Protein AF-A0A0F2L756-F1 (afdb_monomer_lite)

Radius of gyration: 12.07 Å; chains: 1; bounding box: 36×13×29 Å

Structure (mmCIF, N/CA/C/O backbone):
data_AF-A0A0F2L756-F1
#
_entry.id   AF-A0A0F2L756-F1
#
loop_
_atom_site.group_PDB
_atom_site.id
_atom_site.type_symbol
_atom_site.label_atom_id
_atom_site.label_alt_id
_atom_site.label_comp_id
_atom_sit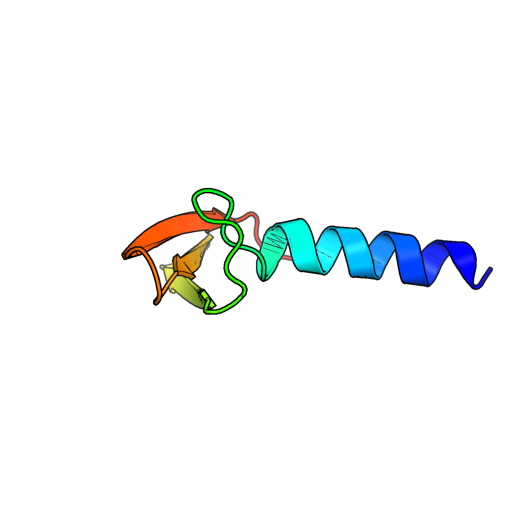e.label_asym_id
_atom_site.label_entity_id
_atom_site.label_seq_id
_atom_site.pdbx_PDB_ins_code
_atom_site.Cartn_x
_atom_site.Cartn_y
_atom_site.Cartn_z
_atom_site.occupancy
_atom_site.B_iso_or_equiv
_atom_site.auth_seq_id
_atom_site.auth_comp_id
_atom_site.auth_asym_id
_atom_site.auth_atom_id
_atom_site.pdbx_PDB_model_num
ATOM 1 N N . SER A 1 1 ? 18.422 -0.493 17.015 1.00 60.22 1 SER A N 1
ATOM 2 C CA . SER A 1 1 ? 19.580 -0.364 16.105 1.00 60.22 1 SER A CA 1
ATOM 3 C C . SER A 1 1 ? 19.050 0.004 14.725 1.00 60.22 1 SER A C 1
ATOM 5 O O . SER A 1 1 ? 17.870 -0.246 14.499 1.00 60.22 1 SER A O 1
ATOM 7 N N . PRO A 1 2 ? 19.854 0.595 13.824 1.00 69.00 2 PRO A N 1
ATOM 8 C CA . PRO A 1 2 ? 19.403 1.012 12.488 1.00 69.00 2 PRO A CA 1
ATOM 9 C C . PRO A 1 2 ? 18.596 -0.085 11.781 1.00 69.00 2 PRO A C 1
ATOM 11 O O . PRO A 1 2 ? 17.441 0.144 11.449 1.00 69.00 2 PRO A O 1
ATOM 14 N N . ARG A 1 3 ? 19.113 -1.328 11.833 1.00 71.25 3 ARG A N 1
ATOM 15 C CA . ARG A 1 3 ? 18.508 -2.566 11.289 1.00 71.25 3 ARG A CA 1
ATOM 16 C C . ARG A 1 3 ? 17.020 -2.760 11.581 1.00 71.25 3 ARG A C 1
ATOM 18 O O . ARG A 1 3 ? 16.319 -3.424 10.824 1.00 71.25 3 ARG A O 1
ATOM 25 N N . THR A 1 4 ? 16.534 -2.254 12.711 1.00 85.38 4 THR A N 1
ATOM 26 C CA . THR A 1 4 ? 15.124 -2.379 13.087 1.00 85.38 4 THR A CA 1
ATOM 27 C C . THR A 1 4 ? 14.238 -1.431 12.280 1.00 85.38 4 THR A C 1
ATOM 29 O O . THR A 1 4 ? 13.130 -1.816 11.921 1.00 85.38 4 THR A O 1
ATOM 32 N N . LEU A 1 5 ? 14.715 -0.224 11.969 1.00 90.12 5 LEU A N 1
ATOM 33 C CA . LEU A 1 5 ? 13.958 0.771 11.214 1.00 90.12 5 LEU A CA 1
ATOM 34 C C . LEU A 1 5 ? 13.791 0.345 9.755 1.00 90.12 5 LEU A C 1
ATOM 36 O O . LEU A 1 5 ? 12.673 0.384 9.246 1.00 90.12 5 LEU A O 1
ATOM 40 N N . GLU A 1 6 ? 14.860 -0.138 9.116 1.00 93.69 6 GLU A N 1
ATOM 41 C CA . GLU A 1 6 ? 14.776 -0.616 7.730 1.00 93.69 6 GLU A CA 1
ATOM 42 C C . GLU A 1 6 ? 13.789 -1.789 7.608 1.00 93.69 6 GLU A C 1
ATOM 44 O O . GLU A 1 6 ? 12.917 -1.785 6.742 1.00 93.69 6 GLU A O 1
ATOM 49 N N . ALA A 1 7 ? 13.821 -2.737 8.550 1.00 92.00 7 ALA A N 1
ATOM 50 C CA . ALA A 1 7 ? 12.898 -3.873 8.555 1.00 92.00 7 ALA A CA 1
ATOM 51 C C . ALA A 1 7 ? 11.425 -3.485 8.801 1.00 92.00 7 ALA A C 1
ATOM 53 O O . ALA A 1 7 ? 10.515 -4.228 8.417 1.00 92.00 7 ALA A O 1
ATOM 54 N N . VAL A 1 8 ? 11.169 -2.370 9.493 1.00 92.31 8 VAL A N 1
ATOM 55 C CA . VAL A 1 8 ? 9.817 -1.808 9.661 1.00 92.31 8 VAL A CA 1
ATOM 56 C C . VAL A 1 8 ? 9.382 -1.123 8.371 1.00 92.31 8 VAL A C 1
ATOM 58 O O . VAL A 1 8 ? 8.260 -1.338 7.914 1.00 92.31 8 VAL A O 1
ATOM 61 N N . TYR A 1 9 ? 10.283 -0.357 7.759 1.00 93.25 9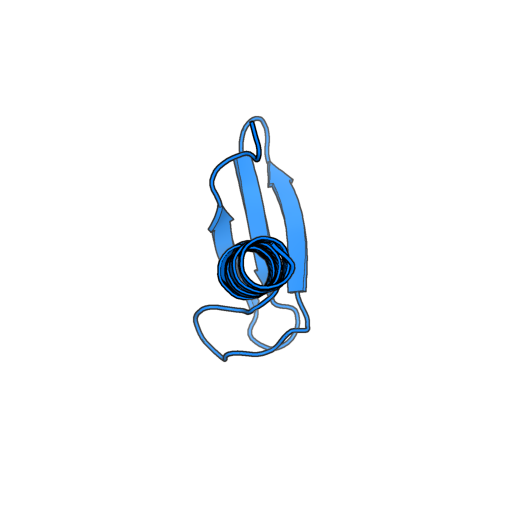 TYR A N 1
ATOM 62 C CA . TYR A 1 9 ? 10.027 0.364 6.520 1.00 93.25 9 TYR A CA 1
ATOM 63 C C . TYR A 1 9 ? 9.711 -0.583 5.356 1.00 93.25 9 TYR A C 1
ATOM 65 O O . TYR A 1 9 ? 8.690 -0.424 4.691 1.00 93.25 9 TYR A O 1
ATOM 73 N N . GLU A 1 10 ? 10.502 -1.641 5.168 1.00 94.00 10 GLU A N 1
ATOM 74 C CA . GLU A 1 10 ? 10.244 -2.657 4.138 1.00 94.00 10 GLU A CA 1
ATOM 75 C C . GLU A 1 10 ? 8.888 -3.349 4.320 1.00 94.00 10 GLU A C 1
ATOM 77 O O . GLU A 1 10 ? 8.158 -3.584 3.353 1.00 94.00 10 GLU A O 1
ATOM 82 N N . ARG A 1 11 ? 8.519 -3.663 5.569 1.00 92.62 11 ARG A N 1
ATOM 83 C CA . ARG A 1 11 ? 7.205 -4.240 5.879 1.00 92.62 11 ARG A CA 1
ATOM 84 C C . ARG A 1 11 ? 6.079 -3.264 5.575 1.00 92.62 11 ARG A C 1
ATOM 86 O O . ARG A 1 11 ? 5.049 -3.689 5.058 1.00 92.62 11 ARG A O 1
ATOM 93 N N . TYR A 1 12 ? 6.270 -1.983 5.872 1.00 93.31 12 TYR A N 1
ATOM 94 C CA . TYR A 1 12 ? 5.291 -0.951 5.558 1.00 93.31 12 TYR A CA 1
ATOM 95 C C . TYR A 1 12 ? 5.058 -0.847 4.047 1.00 93.31 12 TYR A C 1
ATOM 97 O O . TYR A 1 12 ? 3.909 -0.925 3.612 1.00 93.31 12 TYR A O 1
ATOM 105 N N . LEU A 1 13 ? 6.131 -0.771 3.251 1.00 95.00 13 LEU A N 1
ATOM 106 C CA . LEU A 1 13 ? 6.038 -0.717 1.789 1.00 95.00 13 LEU A CA 1
ATOM 107 C C . LEU A 1 13 ? 5.258 -1.914 1.230 1.00 95.00 13 LEU A C 1
ATOM 109 O O . LEU A 1 13 ? 4.272 -1.728 0.522 1.00 95.00 13 LEU A O 1
ATOM 113 N N . LYS A 1 14 ? 5.619 -3.139 1.624 1.00 93.94 14 LYS A N 1
ATOM 114 C CA . LYS A 1 14 ? 4.950 -4.360 1.137 1.00 93.94 14 LYS A CA 1
ATOM 115 C C . LYS A 1 14 ? 3.476 -4.466 1.540 1.00 93.94 14 LYS A C 1
ATOM 117 O O . LYS A 1 14 ? 2.676 -5.079 0.835 1.00 93.94 14 LYS A O 1
ATOM 122 N N . LEU A 1 15 ? 3.108 -3.932 2.705 1.00 92.75 15 LEU A N 1
ATOM 123 C CA . LEU A 1 15 ? 1.748 -4.055 3.234 1.00 92.75 15 LEU A CA 1
ATOM 124 C C . LEU A 1 15 ? 0.821 -2.925 2.791 1.00 92.75 15 LEU A C 1
ATOM 126 O O . LEU A 1 15 ? -0.377 -3.168 2.659 1.00 92.75 15 LEU A O 1
ATOM 130 N N . TYR A 1 16 ? 1.340 -1.719 2.578 1.00 94.62 16 TYR A N 1
ATOM 131 C CA . TYR A 1 16 ? 0.511 -0.521 2.421 1.00 94.62 16 TYR A CA 1
ATOM 132 C C . TYR A 1 16 ? 0.813 0.304 1.168 1.00 94.62 16 TYR A C 1
ATOM 134 O O . TYR A 1 16 ? 0.087 1.259 0.919 1.00 94.62 16 TYR A O 1
ATOM 142 N N . VAL A 1 17 ? 1.837 -0.051 0.385 1.00 95.88 17 VAL A N 1
ATOM 143 C CA . VAL A 1 17 ? 2.225 0.685 -0.833 1.00 95.88 17 VAL A CA 1
ATOM 144 C C . VAL A 1 17 ? 2.265 -0.236 -2.048 1.00 95.88 17 VAL A C 1
ATOM 146 O O . VAL A 1 17 ? 1.700 0.077 -3.090 1.00 95.88 17 VAL A O 1
ATOM 149 N N . GLU A 1 18 ? 2.898 -1.396 -1.935 1.00 97.50 18 GLU A N 1
ATOM 150 C CA . GLU A 1 18 ? 3.047 -2.316 -3.057 1.00 97.50 18 GLU A CA 1
ATOM 151 C C . GLU A 1 18 ? 1.744 -3.082 -3.325 1.00 97.50 18 GLU A C 1
ATOM 153 O O . GLU A 1 18 ? 1.141 -3.691 -2.429 1.00 97.50 18 GLU A O 1
ATOM 158 N N . CYS A 1 19 ? 1.305 -3.073 -4.584 1.00 97.44 19 CYS A N 1
ATOM 159 C CA . CYS A 1 19 ? 0.188 -3.891 -5.026 1.00 97.44 19 CYS A CA 1
ATOM 160 C C . CYS A 1 19 ? 0.575 -5.380 -4.963 1.00 97.44 19 CYS A C 1
ATOM 162 O O . CYS A 1 19 ? 1.500 -5.792 -5.659 1.00 97.44 19 CYS A O 1
ATOM 164 N N . PRO A 1 20 ? -0.164 -6.236 -4.233 1.00 96.38 20 PRO A N 1
ATOM 165 C CA . PRO A 1 20 ? 0.177 -7.655 -4.115 1.00 96.38 20 PRO A CA 1
ATOM 166 C C . PRO A 1 20 ? -0.131 -8.465 -5.386 1.00 96.38 20 PRO A C 1
ATOM 168 O O . PRO A 1 20 ? 0.128 -9.663 -5.415 1.00 96.38 20 PRO A O 1
ATOM 171 N N . VAL A 1 21 ? -0.738 -7.839 -6.402 1.00 97.12 21 VAL A N 1
ATOM 172 C CA . VAL A 1 21 ? -1.128 -8.487 -7.663 1.00 97.12 21 VAL A CA 1
ATOM 173 C C . VAL A 1 21 ? -0.098 -8.229 -8.759 1.00 97.12 21 VAL A C 1
ATOM 175 O O . VAL A 1 21 ? 0.324 -9.164 -9.429 1.00 97.12 21 VAL A O 1
ATOM 178 N N . CYS A 1 22 ? 0.298 -6.969 -8.956 1.00 97.44 22 CYS A N 1
ATOM 179 C CA . CYS A 1 22 ? 1.195 -6.572 -10.046 1.00 97.44 22 CYS A CA 1
ATOM 180 C C . CYS A 1 22 ? 2.512 -5.936 -9.582 1.00 97.44 22 CYS A C 1
ATOM 182 O O . CYS A 1 22 ? 3.300 -5.526 -10.428 1.00 97.44 22 CYS A O 1
ATOM 184 N N . HIS A 1 23 ? 2.745 -5.819 -8.270 1.00 96.94 23 HIS A N 1
ATOM 185 C CA . HIS A 1 23 ? 3.944 -5.217 -7.670 1.00 96.94 23 HIS A CA 1
ATOM 186 C C . HIS A 1 23 ? 4.184 -3.734 -8.007 1.00 96.94 23 HIS A C 1
ATOM 188 O O . HIS A 1 23 ? 5.222 -3.176 -7.659 1.00 96.94 23 HIS A O 1
ATOM 194 N N . SER A 1 24 ? 3.219 -3.063 -8.645 1.00 97.50 24 SER A N 1
ATOM 195 C CA . SER A 1 24 ? 3.262 -1.612 -8.835 1.00 97.50 24 SER A CA 1
ATOM 196 C C . SER A 1 24 ? 3.118 -0.884 -7.493 1.00 97.50 24 SER A C 1
ATOM 198 O O . SER A 1 24 ? 2.396 -1.329 -6.594 1.00 97.50 24 SER A O 1
ATOM 200 N N . ILE A 1 25 ? 3.798 0.256 -7.387 1.00 97.06 25 ILE A N 1
ATOM 201 C CA . ILE A 1 25 ? 3.691 1.213 -6.278 1.00 97.06 25 ILE A CA 1
ATOM 202 C C . ILE A 1 25 ? 2.651 2.309 -6.549 1.00 97.06 25 ILE A C 1
ATOM 204 O O . ILE A 1 25 ? 2.433 3.170 -5.701 1.00 97.06 25 ILE A O 1
ATOM 208 N N . ASP A 1 26 ? 2.002 2.271 -7.717 1.00 97.88 26 ASP A N 1
ATOM 209 C CA . ASP A 1 26 ? 0.923 3.174 -8.105 1.00 97.88 26 ASP A CA 1
ATOM 210 C C . ASP A 1 26 ? -0.360 2.736 -7.388 1.00 97.88 26 ASP A C 1
ATOM 212 O O . ASP A 1 26 ? -1.241 2.056 -7.932 1.00 97.88 26 ASP A O 1
ATOM 216 N N . THR A 1 27 ? -0.417 3.047 -6.096 1.00 97.81 27 THR A N 1
ATOM 217 C CA . THR A 1 27 ? -1.521 2.687 -5.214 1.00 97.81 27 THR A CA 1
ATOM 218 C C . THR A 1 27 ? -1.889 3.836 -4.279 1.00 97.81 27 THR A C 1
ATOM 220 O O . THR A 1 27 ? -1.107 4.757 -4.041 1.00 97.81 27 THR A O 1
ATOM 223 N N . TYR A 1 28 ? -3.102 3.785 -3.735 1.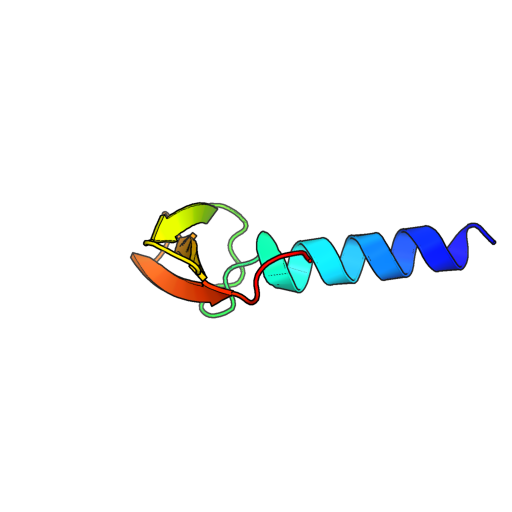00 97.12 28 TYR A N 1
ATOM 224 C CA . TYR A 1 28 ? -3.541 4.664 -2.657 1.00 97.12 28 TYR A CA 1
ATOM 225 C C . TYR A 1 28 ? -4.404 3.895 -1.653 1.00 97.12 28 TYR A C 1
ATOM 227 O O . TYR A 1 28 ? -4.990 2.859 -1.974 1.00 97.12 28 TYR A O 1
ATOM 235 N N . LEU A 1 29 ? -4.475 4.396 -0.419 1.00 95.81 29 LEU A N 1
ATOM 236 C CA . LEU A 1 29 ? -5.338 3.845 0.624 1.00 95.81 29 LEU A CA 1
ATOM 237 C C . LEU A 1 29 ? -6.672 4.594 0.651 1.00 95.81 29 LEU A C 1
ATOM 239 O O . LEU A 1 29 ? -6.720 5.798 0.889 1.00 95.81 29 LEU A O 1
ATOM 243 N N . GLU A 1 30 ? -7.757 3.859 0.461 1.00 95.81 30 GLU A N 1
ATOM 244 C CA . GLU A 1 30 ? -9.133 4.332 0.555 1.00 95.81 30 GLU A CA 1
ATOM 245 C C . GLU A 1 30 ? -9.739 3.870 1.884 1.00 95.81 30 GLU A C 1
ATOM 247 O O . GLU A 1 30 ? -9.638 2.699 2.251 1.00 95.81 30 GLU A O 1
ATOM 252 N N . LYS A 1 31 ? -10.343 4.781 2.654 1.00 93.06 31 LYS A N 1
ATOM 253 C CA . LYS A 1 31 ? -10.983 4.426 3.927 1.00 93.06 31 LYS A CA 1
ATOM 254 C C . LYS A 1 31 ? -12.445 4.064 3.687 1.00 93.06 31 LYS A C 1
ATOM 256 O O . LYS A 1 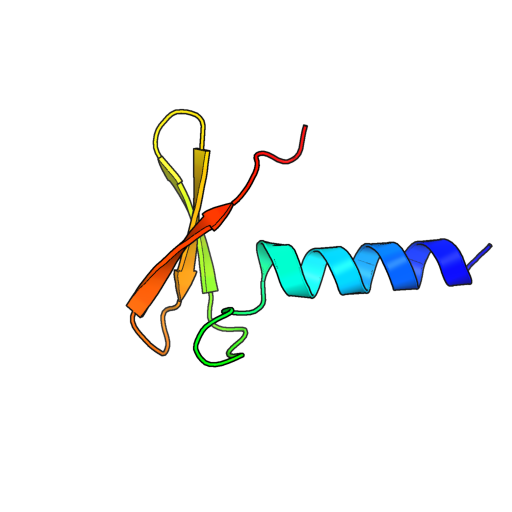31 ? -13.264 4.940 3.425 1.00 93.06 31 LYS A O 1
ATOM 261 N N . GLU A 1 32 ? -12.780 2.792 3.865 1.00 94.19 32 GLU A N 1
ATOM 262 C CA . GLU A 1 32 ? -14.145 2.277 3.754 1.00 94.19 32 GLU A CA 1
ATOM 263 C C . GLU A 1 32 ? -14.662 1.891 5.145 1.00 94.19 32 GLU A C 1
ATOM 265 O O . GLU A 1 32 ? -14.388 0.818 5.688 1.00 94.19 32 GLU A O 1
ATOM 270 N N . GLY A 1 33 ? -15.385 2.812 5.784 1.00 90.31 33 GLY A N 1
ATOM 271 C CA . GLY A 1 33 ? -15.877 2.622 7.148 1.00 90.31 33 GLY A CA 1
ATOM 272 C C . GLY A 1 33 ? -14.739 2.464 8.164 1.00 90.31 33 GLY A C 1
ATOM 273 O O . GLY A 1 33 ? -14.059 3.434 8.508 1.00 90.31 33 GLY A O 1
ATOM 274 N N . ARG A 1 34 ? -14.563 1.243 8.687 1.00 89.12 34 ARG A N 1
ATOM 275 C CA . ARG A 1 34 ? -13.543 0.909 9.704 1.00 89.12 34 ARG A CA 1
ATOM 276 C C . ARG A 1 34 ? -12.285 0.251 9.134 1.00 89.12 34 ARG A C 1
ATOM 278 O O . ARG A 1 34 ? -11.359 -0.007 9.902 1.00 89.12 34 ARG A O 1
ATOM 285 N N . ILE A 1 35 ? -12.254 -0.023 7.832 1.00 91.81 35 ILE A N 1
ATOM 286 C CA . ILE A 1 35 ? -11.122 -0.670 7.168 1.00 91.81 35 ILE A CA 1
ATOM 287 C C . ILE A 1 35 ? -10.453 0.288 6.184 1.00 91.81 35 ILE A C 1
ATOM 289 O O . ILE A 1 35 ? -11.066 1.240 5.699 1.00 91.81 35 ILE A O 1
ATOM 293 N N . TYR A 1 36 ? -9.186 0.016 5.893 1.00 93.75 36 TYR A N 1
ATOM 294 C CA . TYR A 1 36 ? -8.478 0.634 4.780 1.00 93.75 36 TYR A CA 1
ATOM 295 C C . TYR A 1 36 ? -8.416 -0.355 3.622 1.00 93.75 36 TYR A C 1
ATOM 297 O O . TYR A 1 36 ? -8.186 -1.546 3.828 1.00 93.75 36 TYR A O 1
ATOM 305 N N . VAL A 1 37 ? -8.594 0.138 2.407 1.00 95.88 37 VAL A N 1
ATOM 306 C CA . VAL A 1 37 ? -8.492 -0.631 1.171 1.00 95.88 37 VAL A CA 1
ATOM 307 C C . VAL A 1 37 ? -7.352 -0.051 0.355 1.00 95.88 37 VAL A C 1
ATOM 309 O O . VAL A 1 37 ? -7.342 1.132 0.042 1.00 95.88 37 VAL A O 1
ATOM 312 N N . LEU A 1 38 ? -6.374 -0.883 0.020 1.00 97.00 38 LEU A N 1
ATOM 313 C CA . LEU A 1 38 ? -5.312 -0.534 -0.911 1.00 97.00 38 LEU A CA 1
ATOM 314 C C . LEU A 1 38 ? -5.839 -0.706 -2.335 1.00 97.00 38 LEU A C 1
ATOM 316 O O . LEU A 1 38 ? -6.166 -1.827 -2.743 1.00 97.00 38 LEU A O 1
ATOM 320 N N . VAL A 1 39 ? -5.921 0.398 -3.070 1.00 98.00 39 VAL A N 1
ATOM 321 C CA . VAL A 1 39 ? -6.405 0.459 -4.450 1.00 98.00 39 VAL A CA 1
ATOM 322 C C . VAL A 1 39 ? -5.222 0.710 -5.374 1.00 98.00 39 VAL A C 1
ATOM 324 O O . VAL A 1 39 ? -4.493 1.681 -5.194 1.00 98.00 39 VAL A O 1
ATOM 327 N N . CYS A 1 40 ? -5.022 -0.161 -6.362 1.00 98.38 40 CYS A N 1
ATOM 328 C CA . CYS A 1 40 ? -3.978 -0.006 -7.371 1.00 98.38 40 CYS A CA 1
ATOM 329 C C . CYS A 1 40 ? -4.523 0.690 -8.618 1.00 98.38 40 CYS A C 1
ATOM 331 O O . CYS A 1 40 ? -5.486 0.215 -9.221 1.00 98.38 40 CYS A O 1
ATOM 333 N N . THR A 1 41 ? -3.879 1.776 -9.041 1.00 98.12 41 THR A N 1
ATOM 334 C CA . THR A 1 41 ? -4.267 2.534 -10.240 1.00 98.12 41 THR A CA 1
ATOM 335 C C . THR A 1 41 ? -3.701 1.932 -11.526 1.00 98.12 41 THR A C 1
ATOM 337 O O . THR A 1 41 ? -4.244 2.185 -12.596 1.00 98.12 41 THR A O 1
ATOM 340 N N . ALA A 1 42 ? -2.667 1.088 -11.433 1.00 97.94 42 ALA A N 1
ATOM 341 C CA . ALA A 1 42 ? -2.077 0.411 -12.588 1.00 97.94 42 ALA A CA 1
ATOM 342 C C . ALA A 1 42 ? -2.891 -0.808 -13.067 1.00 97.94 42 ALA A C 1
ATOM 344 O O . ALA A 1 42 ? -3.026 -1.019 -14.269 1.00 97.94 42 ALA A O 1
ATOM 345 N N . CYS A 1 43 ? -3.429 -1.624 -12.148 1.00 97.50 43 CYS A N 1
ATOM 346 C CA . CYS A 1 43 ? -4.175 -2.848 -12.495 1.00 97.50 43 CYS A CA 1
ATOM 347 C C . CYS A 1 43 ? -5.628 -2.886 -11.994 1.00 97.50 43 CYS A C 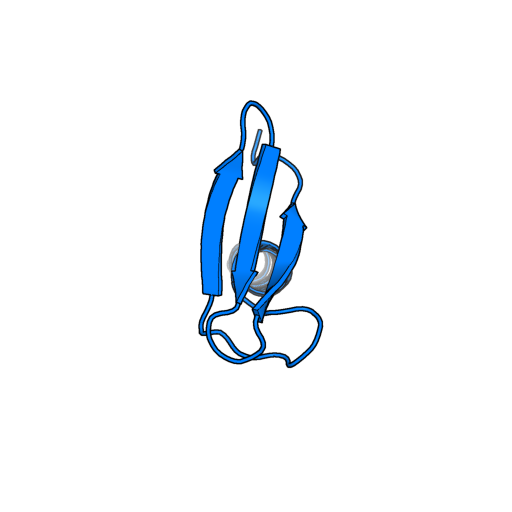1
ATOM 349 O O . CYS A 1 43 ? -6.361 -3.813 -12.329 1.00 97.50 43 CYS A O 1
ATOM 351 N N . GLY A 1 44 ? -6.051 -1.921 -11.171 1.00 97.00 44 GLY A N 1
ATOM 352 C CA . GLY A 1 44 ? -7.406 -1.862 -10.614 1.00 97.00 44 GLY A CA 1
ATOM 353 C C . GLY A 1 44 ? -7.659 -2.782 -9.414 1.00 97.00 44 GLY A C 1
ATOM 354 O O . GLY A 1 44 ? -8.779 -2.819 -8.906 1.00 97.00 44 GLY A O 1
ATOM 355 N N . ALA A 1 45 ? -6.654 -3.524 -8.933 1.00 97.81 45 ALA A N 1
ATOM 356 C CA . ALA A 1 45 ? -6.812 -4.389 -7.766 1.00 97.81 45 ALA A CA 1
ATOM 357 C C . ALA A 1 45 ? -7.207 -3.586 -6.513 1.00 97.81 45 ALA A C 1
ATOM 359 O O . ALA A 1 45 ? -6.611 -2.552 -6.210 1.00 97.81 45 ALA A O 1
ATOM 360 N N . ARG A 1 46 ? -8.182 -4.101 -5.755 1.00 97.56 46 ARG A N 1
ATOM 361 C CA . ARG A 1 46 ? -8.654 -3.540 -4.479 1.00 97.56 46 ARG A CA 1
ATOM 362 C C . ARG A 1 46 ? -8.446 -4.581 -3.388 1.00 97.56 46 ARG A C 1
ATOM 364 O O . ARG A 1 46 ? -9.026 -5.662 -3.452 1.00 97.56 46 ARG A O 1
ATOM 371 N N . THR A 1 47 ? -7.599 -4.284 -2.406 1.00 94.88 47 THR A N 1
ATOM 372 C CA . THR A 1 47 ? -7.231 -5.242 -1.350 1.00 94.88 47 THR A CA 1
ATOM 373 C C . THR A 1 47 ? -7.424 -4.646 0.044 1.00 94.88 47 THR A C 1
ATOM 375 O O . THR A 1 47 ? -6.818 -3.620 0.350 1.00 94.88 47 THR A O 1
ATOM 378 N N . PRO A 1 48 ? -8.242 -5.257 0.921 1.00 94.06 48 PRO A N 1
ATOM 379 C CA . PRO A 1 48 ? -8.418 -4.764 2.281 1.00 94.06 48 PRO A CA 1
ATOM 380 C C . PRO A 1 48 ? -7.124 -4.948 3.080 1.00 94.06 48 PRO A C 1
ATOM 382 O O . PRO A 1 48 ? -6.495 -6.009 3.055 1.00 94.06 48 PRO A O 1
ATOM 385 N N . ARG A 1 49 ? -6.722 -3.913 3.813 1.00 91.19 49 ARG A N 1
ATOM 386 C CA . ARG A 1 49 ? -5.561 -3.913 4.704 1.00 91.19 49 ARG A CA 1
ATOM 387 C C . ARG A 1 49 ? -6.018 -3.741 6.145 1.00 91.19 49 ARG A C 1
ATOM 389 O O . ARG A 1 49 ? -7.040 -3.119 6.433 1.00 91.19 49 ARG A O 1
ATOM 396 N N . LYS A 1 50 ? -5.254 -4.331 7.065 1.00 78.38 50 LYS A N 1
ATOM 397 C CA . LYS A 1 50 ? -5.494 -4.156 8.498 1.00 78.38 50 LYS A CA 1
ATOM 398 C C . LYS A 1 50 ? -5.282 -2.688 8.852 1.00 78.38 50 LYS A C 1
ATOM 400 O O . LYS A 1 50 ? -4.369 -2.052 8.333 1.00 78.38 50 LYS A O 1
ATOM 405 N N . SER A 1 51 ? -6.132 -2.163 9.722 1.00 66.62 51 SER A N 1
ATOM 406 C CA . SER A 1 51 ? -5.967 -0.822 10.267 1.00 66.62 51 SER A CA 1
ATOM 407 C C . SER A 1 51 ? -4.623 -0.741 10.991 1.00 66.62 51 SER A C 1
ATOM 409 O O . SER A 1 51 ? -4.275 -1.649 11.745 1.00 66.62 51 SER A O 1
ATOM 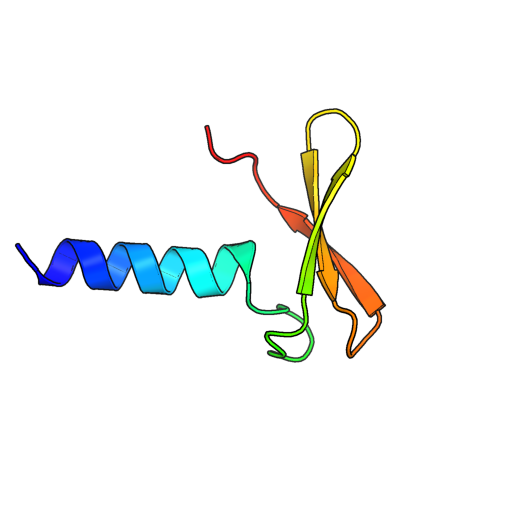411 N N . ILE A 1 52 ? -3.864 0.327 10.743 1.00 64.88 52 ILE A N 1
ATOM 412 C CA . ILE A 1 52 ? -2.684 0.664 11.543 1.00 64.88 52 ILE A CA 1
ATOM 413 C C . ILE A 1 52 ? -3.222 1.157 12.890 1.00 64.88 52 ILE A C 1
ATOM 415 O O . ILE A 1 52 ? -3.649 2.304 13.005 1.00 64.88 52 ILE A O 1
ATOM 419 N N . SER A 1 53 ? -3.312 0.247 13.858 1.00 56.62 53 SER A N 1
ATOM 420 C CA . SER A 1 53 ? -3.601 0.519 15.271 1.00 56.62 53 SER A CA 1
ATOM 421 C C . SER A 1 53 ? -2.381 0.194 16.109 1.00 56.62 53 SER A C 1
ATOM 423 O O . SER A 1 53 ? -1.846 -0.917 15.877 1.00 56.62 53 SER A O 1
#

Sequence (53 aa):
SPRTLEAVYERYLKLYVECPVCHSIDTYLEKEGRIYVLVCTACGARTPRKSIS

Foldseek 3Di:
DVVVVVVVVVVCCVQAQADPPPRDSQWDWDDDPPWTWIAHPVPGDTHTGDDPD

pLDDT: mean 91.23, std 10.21, range [56.62, 98.38]

Secondary structure (DSSP, 8-state):
-HHHHHHHHHHHHHHHTS-TTT--S-EEEEEETTEEEEEETTT--EEEE----